Protein 4MO0 (pdb70)

Nearest PDB structures (foldseek):
  4mo0-assembly1_A  TM=1.013E+00  e=2.851E-15  Methanocaldococcus jannaschii
  5jb3-assembly1_1  TM=9.528E-01  e=5.623E-13  Pyrococcus abyssi GE5
  5zcy-assembly1_A  TM=9.179E-01  e=1.718E-09  Pyrococcus horikoshii OT3
  5oa3-assembly1_0  TM=7.735E-01  e=4.644E-03  Homo sapiens
  5vyc-assembly1_l1  TM=7.077E-01  e=3.352E-03  Homo sapiens

Radius of gyration: 11.58 Å; Cα contacts (8 Å, |Δi|>4): 135; chains: 1; bounding box: 29×28×26 Å

Structure (mmCIF, N/CA/C/O backbone):
data_4MO0
#
_entry.id   4MO0
#
_cell.length_a   51.440
_cell.length_b   51.440
_cell.length_c   146.0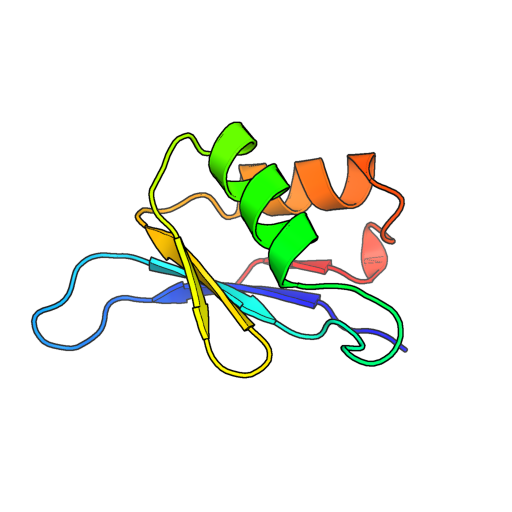60
_cell.angle_alpha   90.00
_cell.angle_beta   90.00
_cell.angle_gamma   120.00
#
_symmetry.space_group_name_H-M   'P 61 2 2'
#
loop_
_entity.id
_entity.type
_entity.pdbx_description
1 polymer 'Protein translation factor SUI1 homolog'
2 water water
#
loop_
_atom_site.group_PDB
_atom_site.id
_atom_site.type_symbol
_atom_site.label_atom_id
_atom_site.label_alt_id
_atom_site.label_comp_id
_atom_site.label_asym_id
_atom_site.label_entity_id
_atom_site.label_seq_id
_atom_site.pdbx_PDB_ins_code
_atom_site.Cartn_x
_atom_site.Cartn_y
_atom_site.Cartn_z
_atom_site.occupancy
_atom_site.B_iso_or_equiv
_atom_site.auth_seq_id
_atom_site.auth_comp_id
_atom_site.auth_asym_id
_atom_site.auth_atom_id
_atom_site.pdbx_PDB_model_num
ATOM 1 N N . GLU A 1 24 ? 14.521 2.190 2.232 1.00 92.85 24 GLU A N 1
ATOM 2 C CA . GLU A 1 24 ? 14.483 3.645 2.174 1.00 87.81 24 GLU A CA 1
ATOM 3 C C . GLU A 1 24 ? 13.049 4.172 2.158 1.00 82.15 24 GLU A C 1
ATOM 4 O O . GLU A 1 24 ? 12.407 4.219 1.108 1.00 84.15 24 GLU A O 1
ATOM 6 N N . GLN A 1 25 ? 12.545 4.557 3.329 1.00 67.53 25 GLN A N 1
ATOM 7 C CA . GLN A 1 25 ? 11.262 5.250 3.422 1.00 62.29 25 GLN A CA 1
ATOM 8 C C . GLN A 1 25 ? 11.492 6.738 3.120 1.00 57.48 25 GLN A C 1
ATOM 9 O O . GLN A 1 25 ? 12.407 7.353 3.661 1.00 59.00 25 GLN A O 1
ATOM 15 N N . LYS A 1 26 ? 10.687 7.312 2.236 1.00 43.91 26 LYS A N 1
ATOM 16 C CA . LYS A 1 26 ? 10.859 8.718 1.883 1.00 41.13 26 LYS A CA 1
ATOM 17 C C . LYS A 1 26 ? 9.573 9.489 2.101 1.00 37.04 26 LYS A C 1
ATOM 18 O O . LYS A 1 26 ? 8.618 9.350 1.333 1.00 37.41 26 LYS A O 1
ATOM 24 N N . ILE A 1 27 ? 9.574 10.325 3.130 1.00 33.54 27 ILE A N 1
ATOM 25 C CA . ILE A 1 27 ? 8.400 11.094 3.534 1.00 30.24 27 ILE A CA 1
ATOM 26 C C . ILE A 1 27 ? 8.422 12.461 2.879 1.00 29.77 27 ILE A C 1
ATOM 27 O O .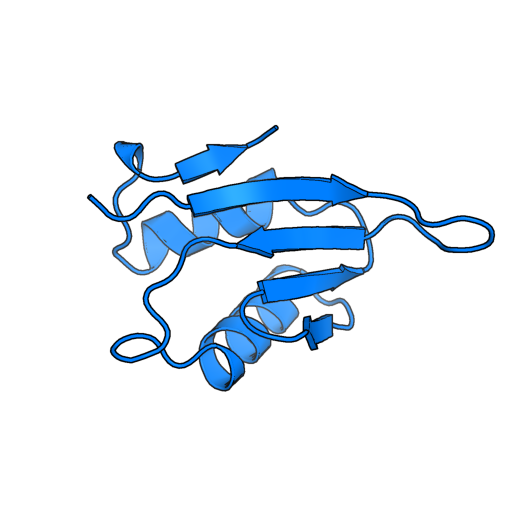 ILE A 1 27 ? 9.393 13.203 3.031 1.00 30.16 27 ILE A O 1
ATOM 32 N N . LYS A 1 28 ? 7.350 12.792 2.158 1.00 31.43 28 LYS A N 1
ATOM 33 C CA . LYS A 1 28 ? 7.226 14.078 1.500 1.00 31.77 28 LYS A CA 1
ATOM 34 C C . LYS A 1 28 ? 6.132 14.866 2.165 1.00 29.26 28 LYS A C 1
ATOM 35 O O . LYS A 1 28 ? 5.046 14.354 2.405 1.00 30.84 28 LYS A O 1
ATOM 41 N N . ILE A 1 29 ? 6.420 16.121 2.468 1.00 31.03 29 ILE A N 1
ATOM 42 C CA . ILE A 1 29 ? 5.440 16.994 3.096 1.00 32.35 29 ILE A CA 1
ATOM 43 C C . ILE A 1 29 ? 5.380 18.271 2.263 1.00 35.23 29 ILE A C 1
ATOM 44 O O . ILE A 1 29 ? 6.394 18.937 2.027 1.00 35.04 29 ILE A O 1
ATOM 49 N N . TYR A 1 30 ? 4.192 18.593 1.783 1.00 38.29 30 TYR A N 1
ATOM 50 C CA . TYR A 1 30 ? 4.046 19.760 0.938 1.00 39.52 30 TYR A CA 1
ATOM 51 C C . TYR A 1 30 ? 2.651 20.323 1.013 1.00 41.51 30 TYR A C 1
ATOM 52 O O . TYR A 1 30 ? 1.747 19.735 1.596 1.00 39.90 30 TYR A O 1
ATOM 61 N N . VAL A 1 31 ? 2.479 21.476 0.400 1.00 38.48 31 VAL A N 1
ATOM 62 C CA . VAL A 1 31 ? 1.228 22.171 0.495 1.00 38.16 31 VAL A CA 1
ATOM 63 C C . VAL A 1 31 ? 0.609 22.191 -0.893 1.00 39.87 31 VAL A C 1
ATOM 64 O O . VAL A 1 31 ? 1.314 22.266 -1.904 1.00 40.59 31 VAL A O 1
ATOM 68 N N . THR A 1 32 ? -0.712 22.092 -0.934 1.00 50.89 32 THR A N 1
ATOM 69 C CA . THR A 1 32 ? -1.435 22.045 -2.191 1.00 51.24 32 THR A CA 1
ATOM 70 C C . THR A 1 32 ? -2.754 22.808 -2.061 1.00 52.96 32 THR A C 1
ATOM 71 O O . THR A 1 32 ? -3.309 22.922 -0.974 1.00 52.70 32 THR A O 1
ATOM 75 N N . LYS A 1 33 ? -3.229 23.368 -3.168 1.00 48.92 33 LYS A N 1
ATOM 76 C CA . LYS A 1 33 ? -4.550 23.973 -3.193 1.00 49.01 33 LYS A CA 1
ATOM 77 C C . LYS A 1 33 ? -5.216 23.532 -4.472 1.00 48.45 33 LYS A C 1
ATOM 78 O O . LYS A 1 33 ? -4.848 23.969 -5.557 1.00 50.63 33 LYS A O 1
ATOM 84 N N . ARG A 1 34 ? -6.183 22.638 -4.355 1.00 58.21 34 ARG A N 1
ATOM 85 C CA . ARG A 1 34 ? -6.876 22.178 -5.538 1.00 59.56 34 ARG A CA 1
ATOM 86 C C . ARG A 1 34 ? -7.754 23.295 -6.106 1.00 60.21 34 ARG A C 1
ATOM 87 O O . ARG A 1 34 ? -8.037 24.282 -5.435 1.00 58.86 34 ARG A O 1
ATOM 95 N N . ARG A 1 35 ? -8.143 23.132 -7.361 1.00 48.03 35 ARG A N 1
ATOM 96 C CA . ARG A 1 35 ? -9.033 24.056 -8.046 1.00 50.18 35 ARG A CA 1
ATOM 97 C C . ARG A 1 35 ? -10.309 24.200 -7.220 1.00 47.60 35 ARG A C 1
ATOM 98 O O . ARG A 1 35 ? -10.973 23.205 -6.923 1.00 47.08 35 ARG A O 1
ATOM 106 N N . PHE A 1 36 ? -10.623 25.435 -6.830 1.00 39.45 36 PHE A N 1
ATOM 107 C CA . PHE A 1 36 ? -11.797 25.754 -5.998 1.00 39.04 36 PHE A CA 1
ATOM 108 C C . PHE A 1 36 ? -11.684 25.220 -4.573 1.00 36.30 36 PHE A C 1
ATOM 109 O O . PHE A 1 36 ? -12.674 25.150 -3.847 1.00 36.61 36 PHE A O 1
ATOM 117 N N . GLY A 1 37 ? -10.474 24.875 -4.159 1.00 46.51 37 GLY A N 1
ATOM 118 C CA . GLY A 1 37 ? -10.273 24.338 -2.830 1.00 43.24 37 GLY A CA 1
ATOM 119 C C . GLY A 1 37 ? -9.596 25.331 -1.905 1.00 45.59 37 GLY A C 1
ATOM 120 O O . GLY A 1 37 ? -9.396 26.487 -2.276 1.00 45.86 37 GLY A O 1
ATOM 121 N N . LYS A 1 38 ? -9.264 24.882 -0.694 1.00 44.59 38 LYS A N 1
ATOM 122 C CA . LYS A 1 38 ? -8.423 25.656 0.209 1.00 45.35 38 LYS A CA 1
ATOM 123 C C . LYS A 1 38 ? -7.077 24.967 0.341 1.00 43.85 38 LYS A C 1
ATOM 124 O O . LYS A 1 38 ? -6.922 23.814 -0.045 1.00 42.24 38 LYS A O 1
ATOM 130 N N . LEU A 1 39 ? -6.105 25.677 0.888 1.00 46.13 39 LEU A N 1
ATOM 131 C CA . LEU A 1 39 ? -4.776 25.130 1.090 1.00 46.33 39 LEU A CA 1
ATOM 132 C C . LEU A 1 39 ? -4.796 23.882 1.982 1.00 43.57 39 LEU A C 1
ATOM 133 O O . LEU A 1 39 ? -5.348 23.931 3.071 1.00 44.10 39 LEU A O 1
ATOM 138 N N . MET A 1 40 ? -4.204 22.777 1.515 1.00 48.10 40 MET A N 1
ATOM 139 C CA . MET A 1 40 ? -4.077 21.528 2.295 1.00 42.70 40 MET A CA 1
ATOM 140 C C . MET A 1 40 ? -2.603 21.225 2.546 1.00 44.77 40 MET A C 1
ATOM 141 O O . MET A 1 40 ? -1.753 21.598 1.738 1.00 43.51 40 MET A O 1
ATOM 146 N N . THR A 1 41 ? -2.289 20.527 3.641 1.00 38.38 41 THR A N 1
ATOM 147 C CA . THR A 1 41 ? -0.947 19.974 3.810 1.00 33.42 41 THR A CA 1
ATOM 148 C C . THR A 1 41 ? -1.010 18.477 3.510 1.00 33.40 41 THR A C 1
ATOM 149 O O . THR A 1 41 ? -1.837 17.757 4.073 1.00 32.92 41 THR A O 1
ATOM 153 N N . ILE A 1 42 ? -0.145 18.018 2.608 1.00 33.01 42 ILE A N 1
ATOM 154 C CA . ILE A 1 42 ? -0.110 16.616 2.213 1.00 32.52 42 ILE A CA 1
ATOM 155 C C . ILE A 1 42 ? 1.125 15.886 2.764 1.00 32.62 42 ILE A C 1
ATOM 156 O O . ILE A 1 42 ? 2.246 16.381 2.672 1.00 33.41 42 ILE A O 1
ATOM 161 N N . ILE A 1 43 ? 0.906 14.700 3.323 1.00 31.40 43 ILE A N 1
ATOM 162 C CA . ILE A 1 43 ? 1.988 13.885 3.854 1.00 30.35 43 ILE A CA 1
ATOM 163 C C . ILE A 1 43 ? 1.943 12.503 3.214 1.00 31.01 43 ILE A C 1
ATOM 164 O O . ILE A 1 43 ? 0.960 11.793 3.349 1.00 33.66 43 ILE A O 1
ATOM 169 N N . GLU A 1 44 ? 3.001 12.123 2.510 1.00 32.36 44 GLU A N 1
ATOM 170 C CA . GLU A 1 44 ? 3.019 10.818 1.847 1.00 36.74 44 GLU A CA 1
ATOM 171 C C . GLU A 1 44 ? 4.353 10.115 2.034 1.00 35.11 44 GLU A C 1
ATOM 172 O O . GLU A 1 44 ? 5.341 10.729 2.427 1.00 35.86 44 GLU A O 1
ATOM 178 N N . GLY A 1 45 ? 4.370 8.816 1.758 1.00 31.83 45 GLY A N 1
ATOM 179 C CA . GLY A 1 45 ? 5.610 8.076 1.703 1.00 33.31 45 GLY A CA 1
ATOM 180 C C . GLY A 1 45 ? 5.753 7.054 2.800 1.00 34.56 45 GLY A C 1
ATOM 181 O O . GLY A 1 45 ? 6.732 6.314 2.835 1.00 36.24 45 GLY A O 1
ATOM 182 N N . PHE A 1 46 ? 4.779 6.998 3.698 1.00 38.62 46 PHE A N 1
ATOM 183 C CA . PHE A 1 46 ? 4.812 6.006 4.762 1.00 37.37 46 PHE A CA 1
ATOM 184 C C . PHE A 1 46 ? 4.523 4.608 4.229 1.00 44.05 46 PHE A C 1
ATOM 185 O O . PHE A 1 46 ? 3.778 4.442 3.256 1.00 45.34 46 PHE A O 1
ATOM 193 N N . ASP A 1 47 ? 5.116 3.607 4.875 1.00 43.26 47 ASP A N 1
ATOM 194 C CA . ASP A 1 47 ? 4.835 2.210 4.570 1.00 45.56 47 ASP A CA 1
ATOM 195 C C . ASP A 1 47 ? 3.556 1.813 5.292 1.00 47.41 47 ASP A C 1
ATOM 196 O O . ASP A 1 47 ? 3.556 1.576 6.504 1.00 47.61 47 ASP A O 1
ATOM 201 N N . THR A 1 48 ? 2.489 1.695 4.515 1.00 49.22 48 THR A N 1
ATOM 202 C CA . THR A 1 48 ? 1.134 1.535 5.014 1.00 51.40 48 THR A CA 1
ATOM 203 C C . THR A 1 48 ? 0.905 0.166 5.646 1.00 51.54 48 THR A C 1
ATOM 204 O O . THR A 1 48 ? -0.039 -0.021 6.414 1.00 53.36 48 THR A O 1
ATOM 208 N N . SER A 1 49 ? 1.774 -0.792 5.335 1.00 44.21 49 SER A N 1
ATOM 209 C CA . SER A 1 49 ? 1.682 -2.112 5.953 1.00 46.58 49 SER A CA 1
ATOM 210 C C . SER A 1 49 ? 2.239 -2.129 7.384 1.00 44.26 49 SER A C 1
ATOM 211 O O . SER A 1 49 ? 1.913 -3.020 8.171 1.00 44.35 49 SER A O 1
ATOM 214 N N . VAL A 1 50 ? 3.074 -1.149 7.717 1.00 48.39 50 VAL A N 1
ATOM 215 C CA . VAL A 1 50 ? 3.675 -1.073 9.057 1.00 46.10 50 VAL A CA 1
ATOM 216 C C . VAL A 1 50 ? 3.095 0.084 9.873 1.00 42.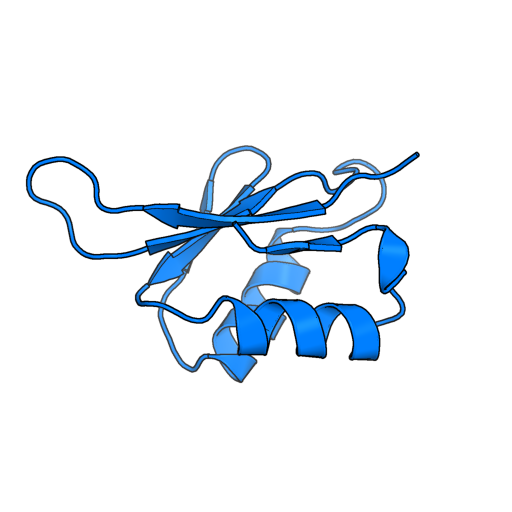89 50 VAL A C 1
ATOM 217 O O . VAL A 1 50 ? 2.914 -0.025 11.083 1.00 45.81 50 VAL A O 1
ATOM 221 N N . ILE A 1 51 ? 2.798 1.186 9.196 1.00 44.44 51 ILE A N 1
ATOM 222 C CA . ILE A 1 51 ? 2.330 2.413 9.831 1.00 40.05 51 ILE A CA 1
ATOM 223 C C . ILE A 1 51 ? 0.820 2.618 9.652 1.00 43.55 51 ILE A C 1
ATOM 224 O O . ILE A 1 51 ? 0.323 2.634 8.533 1.00 42.97 51 ILE A O 1
ATOM 229 N N . ASP A 1 52 ? 0.089 2.775 10.750 1.00 48.88 52 ASP A N 1
ATOM 230 C CA . ASP A 1 52 ? -1.340 3.040 10.646 1.00 51.50 52 ASP A CA 1
ATOM 231 C C . ASP A 1 52 ? -1.626 4.521 10.438 1.00 46.86 52 ASP A C 1
ATOM 232 O O . ASP A 1 52 ? -1.520 5.317 11.372 1.00 44.09 52 ASP A O 1
ATOM 237 N N . LEU A 1 53 ? -2.016 4.877 9.215 1.00 41.55 53 LEU A N 1
ATOM 238 C CA . LEU A 1 53 ? -2.232 6.277 8.862 1.00 38.33 53 LEU A CA 1
ATOM 239 C C . LEU A 1 53 ? -3.423 6.891 9.592 1.00 37.92 53 LEU A C 1
ATOM 240 O O . LEU A 1 53 ? -3.433 8.088 9.861 1.00 37.04 53 LEU A O 1
ATOM 245 N N . LYS A 1 54 ? -4.424 6.079 9.904 1.00 43.79 54 LYS A N 1
ATOM 246 C CA . LYS A 1 54 ? -5.567 6.564 10.673 1.00 47.46 54 LYS A CA 1
ATOM 247 C C . LYS A 1 54 ? -5.119 7.155 12.027 1.00 43.15 54 LYS A C 1
ATOM 248 O O . LYS A 1 54 ? -5.459 8.282 12.363 1.00 42.99 54 LYS A O 1
ATOM 254 N N . GLU A 1 55 ? -4.342 6.395 12.790 1.00 46.43 55 GLU A N 1
ATOM 255 C CA . GLU A 1 55 ? -3.846 6.877 14.079 1.00 45.63 55 GLU A CA 1
ATOM 256 C C . GLU A 1 55 ? -2.835 8.017 13.936 1.00 41.65 55 GLU A C 1
ATOM 257 O O . GLU A 1 55 ? -2.860 8.979 14.705 1.00 41.50 55 GLU A O 1
ATOM 263 N N . LEU A 1 56 ? -1.953 7.917 12.945 1.00 42.42 56 LEU A N 1
ATOM 264 C CA . LEU A 1 56 ? -1.015 9.000 12.666 1.00 39.43 56 LEU A CA 1
ATOM 265 C C . LEU A 1 56 ? -1.764 10.296 12.386 1.00 38.18 56 LEU A C 1
ATOM 266 O O . LEU A 1 56 ? -1.467 11.338 12.970 1.00 39.14 56 LEU A O 1
ATOM 271 N N . ALA A 1 57 ? -2.765 10.215 11.518 1.00 33.28 57 ALA A N 1
ATOM 272 C CA . ALA A 1 57 ? -3.586 11.370 11.177 1.00 34.46 57 ALA A CA 1
ATOM 273 C C . ALA A 1 57 ? -4.270 11.9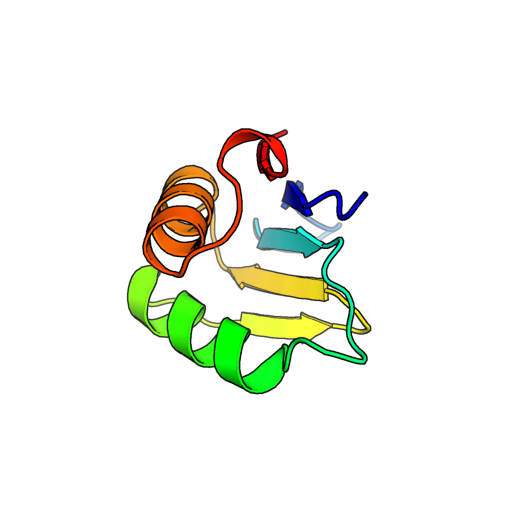66 12.395 1.00 37.00 57 ALA A C 1
ATOM 274 O O . ALA A 1 57 ? -4.297 13.182 12.564 1.00 38.63 57 ALA A O 1
ATOM 276 N N . LYS A 1 58 ? -4.852 11.114 13.228 1.00 42.33 58 LYS A N 1
ATOM 277 C CA . LYS A 1 58 ? -5.482 11.598 14.450 1.00 45.48 58 LYS A CA 1
ATOM 278 C C . LYS A 1 58 ? -4.483 12.365 15.320 1.00 44.27 58 LYS A C 1
ATOM 279 O O . LYS A 1 58 ? -4.801 13.431 15.841 1.00 46.49 58 LYS A O 1
ATOM 285 N N . LYS A 1 59 ? -3.272 11.835 15.447 1.00 41.87 59 LYS A N 1
ATOM 286 C CA . LYS A 1 59 ? -2.230 12.496 16.220 1.00 40.81 59 LYS A CA 1
ATOM 287 C C . LYS A 1 59 ? -1.833 13.811 15.569 1.00 43.25 59 LYS A C 1
ATOM 288 O O . LYS A 1 59 ? -1.677 14.823 16.241 1.00 45.04 59 LYS A O 1
ATOM 294 N N . LEU A 1 60 ? -1.674 13.801 14.255 1.00 38.37 60 LEU A N 1
ATOM 295 C CA . LEU A 1 60 ? -1.288 15.015 13.559 1.00 40.79 60 LEU A CA 1
ATOM 296 C C . LEU A 1 60 ? -2.373 16.090 13.652 1.00 41.98 60 LEU A C 1
ATOM 297 O O . LEU A 1 60 ? -2.067 17.274 13.803 1.00 43.13 60 LEU A O 1
ATOM 302 N N . LYS A 1 61 ? -3.633 15.672 13.572 1.00 39.86 61 LYS A N 1
ATOM 303 C CA . LYS A 1 61 ? -4.756 16.594 13.678 1.00 44.15 61 LYS A CA 1
ATOM 304 C C . LYS A 1 61 ? -4.804 17.306 15.020 1.00 48.85 61 LYS A C 1
ATOM 305 O O . LYS A 1 61 ? -5.276 18.434 15.117 1.00 51.38 61 LYS A O 1
ATOM 311 N N . ASP A 1 62 ? -4.319 16.639 16.059 1.00 53.34 62 ASP A N 1
ATOM 312 C CA . ASP A 1 62 ? -4.257 17.255 17.369 1.00 57.66 62 ASP A CA 1
ATOM 313 C C . ASP A 1 62 ? -3.125 18.277 17.422 1.00 59.51 62 ASP A C 1
ATOM 314 O O . ASP A 1 62 ? -3.261 19.322 18.044 1.00 63.99 62 ASP A O 1
ATOM 319 N N . ILE A 1 63 ? -2.013 17.973 16.763 1.00 54.01 63 ILE A N 1
ATOM 320 C CA . ILE A 1 63 ? -0.875 18.893 16.697 1.00 54.55 63 ILE A CA 1
ATOM 321 C C . ILE A 1 63 ? -1.217 20.184 15.947 1.00 55.93 63 ILE A C 1
ATOM 322 O O . ILE A 1 63 ? -0.842 21.283 16.370 1.00 56.48 63 ILE A O 1
ATOM 327 N N . CYS A 1 64 ? -1.944 20.045 14.843 1.00 51.42 64 CYS A N 1
ATOM 328 C CA . CYS A 1 64 ? -2.270 21.185 14.000 1.00 52.42 64 CYS A CA 1
ATOM 329 C C . CYS A 1 64 ? -3.604 21.825 14.381 1.00 57.30 64 CYS A C 1
ATOM 330 O O . CYS A 1 64 ? -3.871 22.967 14.013 1.00 58.96 64 CYS A O 1
ATOM 333 N N . ALA A 1 65 ? -4.421 21.085 15.129 1.00 54.05 65 ALA A N 1
ATOM 334 C CA . ALA A 1 65 ? -5.770 21.510 15.500 1.00 56.07 65 ALA A CA 1
ATOM 335 C C . ALA A 1 65 ? -6.569 21.897 14.269 1.00 54.82 65 ALA A C 1
ATOM 336 O O . ALA A 1 65 ? -7.177 22.960 14.214 1.00 56.62 65 ALA A O 1
ATOM 338 N N . CYS A 1 66 ? -6.544 21.019 13.275 1.00 57.20 66 CYS A N 1
ATOM 339 C CA . CYS A 1 66 ? -7.276 21.225 12.037 1.00 51.99 66 CYS A CA 1
ATOM 340 C C . CYS A 1 66 ? -7.943 19.920 11.644 1.00 50.01 66 CYS A C 1
ATOM 341 O O . CYS A 1 66 ? -7.648 18.864 12.209 1.00 49.87 66 CYS A O 1
ATOM 344 N N . GLY A 1 67 ? -8.828 19.990 10.658 1.00 54.94 67 GLY A N 1
ATOM 345 C CA . GLY A 1 67 ? -9.458 18.801 10.122 1.00 53.62 67 GLY A CA 1
ATOM 346 C C . GLY A 1 67 ? -8.472 18.060 9.244 1.00 49.70 67 GLY A C 1
ATOM 347 O O . GLY A 1 67 ? -7.449 18.617 8.845 1.00 49.16 67 GLY A O 1
ATOM 348 N N . GLY A 1 68 ? -8.774 16.803 8.944 1.00 50.10 68 GLY A N 1
ATOM 349 C CA . GLY A 1 68 ? -7.918 16.005 8.092 1.00 46.52 68 GLY A CA 1
ATOM 350 C C . GLY A 1 68 ? -8.494 14.632 7.827 1.00 48.96 68 GLY A C 1
ATOM 351 O O . GLY A 1 68 ? -9.425 14.202 8.501 1.00 53.89 68 GLY A O 1
ATOM 352 N N . THR A 1 69 ? -7.947 13.946 6.829 1.00 48.57 69 THR A N 1
ATOM 353 C CA . THR A 1 69 ? -8.368 12.584 6.527 1.00 50.11 69 THR A CA 1
ATOM 354 C C . THR A 1 69 ? -7.209 11.798 5.959 1.00 46.52 69 THR A C 1
ATOM 355 O O . THR A 1 69 ? -6.220 12.361 5.492 1.00 47.50 69 THR A O 1
ATOM 359 N N . VAL A 1 70 ? -7.344 10.483 5.997 1.00 43.16 70 VAL A N 1
ATOM 360 C CA . VAL A 1 70 ? -6.465 9.622 5.237 1.00 42.62 70 VAL A CA 1
ATOM 361 C C . VAL A 1 70 ? -7.046 9.541 3.838 1.00 45.86 70 VAL A C 1
ATOM 362 O O . VAL A 1 70 ? -8.185 9.102 3.649 1.00 48.40 70 VAL A O 1
ATOM 366 N N . LYS A 1 71 ? -6.275 9.989 2.861 1.00 54.84 71 LYS A N 1
ATOM 367 C CA . LYS A 1 71 ? -6.715 9.950 1.477 1.00 55.97 71 LYS A CA 1
ATOM 368 C C . LYS A 1 71 ? -5.787 8.989 0.749 1.00 57.62 71 LYS A C 1
ATOM 369 O O . LYS A 1 71 ? -4.607 9.287 0.540 1.00 57.21 71 LYS A O 1
ATOM 375 N N . ASP A 1 72 ? -6.322 7.820 0.407 1.00 68.46 72 ASP A N 1
ATOM 376 C CA . ASP A 1 72 ? -5.530 6.721 -0.133 1.00 73.02 72 ASP A CA 1
ATOM 377 C C . ASP A 1 72 ? -4.358 6.387 0.788 1.00 71.35 72 ASP A C 1
ATOM 378 O O . ASP A 1 72 ? -4.569 6.022 1.942 1.00 71.63 72 ASP A O 1
ATOM 383 N N . ASN A 1 73 ? -3.131 6.504 0.296 1.00 54.65 73 ASN A N 1
ATOM 384 C CA . ASN A 1 73 ? -1.980 6.238 1.153 1.00 53.35 73 ASN A CA 1
ATOM 385 C C . ASN A 1 73 ? -1.297 7.516 1.634 1.00 48.80 73 ASN A C 1
ATOM 386 O O . ASN A 1 73 ? -0.084 7.551 1.836 1.00 47.32 73 ASN A O 1
ATOM 391 N N . THR A 1 74 ? -2.091 8.566 1.808 1.00 38.18 74 THR A N 1
ATOM 392 C CA . THR A 1 74 ? -1.587 9.863 2.240 1.00 35.01 74 THR A CA 1
ATOM 393 C C . THR A 1 74 ? -2.460 10.415 3.365 1.00 34.79 74 THR A C 1
ATOM 394 O O . THR A 1 74 ? -3.546 9.917 3.617 1.00 36.65 74 THR A O 1
ATOM 398 N N . ILE A 1 75 ? -1.975 11.462 4.023 1.00 32.09 75 ILE A N 1
ATOM 399 C CA . ILE A 1 75 ? -2.755 12.178 5.021 1.00 35.36 75 ILE A CA 1
ATOM 400 C C . ILE A 1 75 ? -2.879 13.601 4.515 1.00 35.38 75 ILE A C 1
ATOM 401 O O . ILE A 1 75 ? -1.900 14.176 4.052 1.00 34.41 75 ILE A O 1
ATOM 406 N N . GLU A 1 76 ? -4.084 14.160 4.566 1.00 37.88 76 GLU A N 1
ATOM 407 C CA . GLU A 1 76 ? -4.298 15.535 4.125 1.00 39.12 76 GLU A CA 1
ATOM 408 C C . GLU A 1 76 ? -4.786 16.348 5.295 1.00 38.95 76 GLU A C 1
ATOM 409 O O . GLU A 1 76 ? -5.749 15.978 5.935 1.00 44.80 76 GLU A O 1
ATOM 415 N N . LEU A 1 77 ? -4.118 17.457 5.570 1.00 35.24 77 LEU A N 1
ATOM 416 C CA . LEU A 1 77 ? -4.479 18.312 6.689 1.00 38.17 77 LEU A CA 1
ATOM 417 C C . LEU A 1 77 ? -4.867 19.679 6.134 1.00 44.17 77 LEU A C 1
ATOM 418 O O . LEU A 1 77 ? -4.265 20.146 5.173 1.00 40.40 77 LEU A O 1
ATOM 423 N N . GLN A 1 78 ? -5.864 20.317 6.738 1.00 46.65 78 GLN A N 1
ATOM 424 C CA . GLN A 1 78 ? -6.317 21.627 6.287 1.00 48.92 78 GLN A CA 1
ATOM 425 C C . GLN A 1 78 ? -5.412 22.746 6.804 1.00 48.52 78 GLN A C 1
ATOM 426 O O . GLN A 1 78 ? -5.076 22.789 7.987 1.00 49.91 78 GLN A O 1
ATOM 432 N N . GLY A 1 79 ? -5.005 23.637 5.904 1.00 40.92 79 GLY A N 1
ATOM 433 C CA . GLY A 1 79 ? -4.062 24.695 6.241 1.00 44.52 79 GLY A CA 1
ATOM 434 C C . GLY A 1 79 ? -2.613 24.322 5.959 1.00 40.28 79 GLY A C 1
ATOM 435 O O . GLY A 1 79 ? -2.335 23.233 5.485 1.00 38.91 79 GLY A O 1
ATOM 436 N N . ASP A 1 80 ? -1.689 25.231 6.248 1.00 42.61 80 ASP A N 1
ATOM 437 C CA . ASP A 1 80 ? -0.265 24.981 6.054 1.00 41.76 80 ASP A CA 1
ATOM 438 C C . ASP A 1 80 ? 0.403 24.613 7.381 1.00 43.52 80 ASP A C 1
ATOM 439 O O . ASP A 1 80 ? 0.661 25.480 8.216 1.00 44.58 80 ASP A O 1
ATOM 444 N N . HIS A 1 81 ? 0.704 23.327 7.555 1.00 42.39 81 HIS A N 1
ATOM 445 C CA . HIS A 1 81 ? 1.337 22.856 8.782 1.00 42.85 81 HIS A CA 1
ATOM 446 C C . HIS A 1 81 ? 2.554 22.006 8.479 1.00 41.17 81 HIS A C 1
ATOM 447 O O . HIS A 1 81 ? 2.850 21.065 9.206 1.00 40.61 81 HIS A O 1
ATOM 454 N N . ARG A 1 82 ? 3.271 22.349 7.418 1.00 38.32 82 ARG A N 1
ATOM 455 C CA . ARG A 1 82 ? 4.433 21.577 7.017 1.00 37.22 82 ARG A CA 1
ATOM 456 C C . ARG A 1 82 ? 5.481 21.421 8.102 1.00 38.08 82 ARG A C 1
ATOM 457 O O . ARG A 1 82 ? 5.899 20.303 8.369 1.00 33.98 82 ARG A O 1
ATOM 465 N N . LYS A 1 83 ? 5.916 22.526 8.706 1.00 38.07 83 LYS A N 1
ATOM 466 C CA . LYS A 1 83 ? 6.974 22.453 9.718 1.00 40.15 83 LYS A CA 1
ATOM 467 C C . LYS A 1 83 ? 6.521 21.733 10.979 1.00 40.47 83 LYS A C 1
ATOM 468 O O . LYS A 1 83 ? 7.244 20.909 11.513 1.00 41.91 83 LYS A O 1
ATOM 474 N N . LYS A 1 84 ? 5.320 22.066 11.436 1.00 42.23 84 LYS A N 1
ATOM 475 C CA . LYS A 1 84 ? 4.657 21.416 12.567 1.00 43.70 84 LYS A CA 1
ATOM 476 C C . LYS A 1 84 ? 4.652 19.894 12.440 1.00 38.85 84 LYS A C 1
ATOM 477 O O . LYS A 1 84 ? 5.033 19.168 13.361 1.00 38.49 84 LYS A O 1
ATOM 483 N N . VAL A 1 85 ? 4.181 19.425 11.288 1.00 38.87 85 VAL A N 1
AT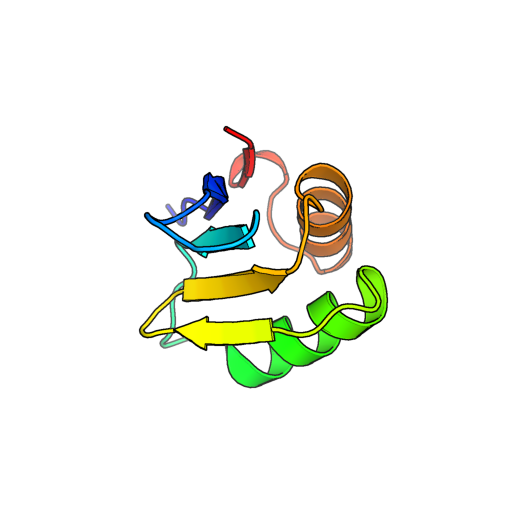OM 484 C CA . VAL A 1 85 ? 4.078 17.999 10.998 1.00 35.64 85 VAL A CA 1
ATOM 485 C C . VAL A 1 85 ? 5.452 17.350 10.967 1.00 35.61 85 VAL A C 1
ATOM 486 O O . VAL A 1 85 ? 5.670 16.343 11.626 1.00 34.36 85 VAL A O 1
ATOM 490 N N . ALA A 1 86 ? 6.380 17.928 10.204 1.00 30.81 86 ALA A N 1
ATOM 491 C CA . ALA A 1 86 ? 7.747 17.406 10.130 1.00 31.75 86 ALA A CA 1
ATOM 492 C C . ALA A 1 86 ? 8.369 17.247 11.521 1.00 33.83 86 ALA A C 1
ATOM 493 O O . ALA A 1 86 ? 8.925 16.193 11.853 1.00 32.75 86 ALA A O 1
ATOM 495 N N . GLU A 1 87 ? 8.290 18.308 12.322 1.00 34.86 87 GLU A N 1
ATOM 496 C CA . GLU A 1 87 ? 8.836 18.277 13.679 1.00 39.42 87 GLU A CA 1
ATOM 497 C C . GLU A 1 87 ? 8.158 17.221 14.547 1.00 37.47 87 GLU A C 1
ATOM 498 O O . GLU A 1 87 ? 8.821 16.554 15.329 1.00 39.09 87 GLU A O 1
ATOM 504 N N . GLU A 1 88 ? 6.845 17.065 14.413 1.00 38.49 88 GLU A N 1
ATOM 505 C CA . GLU A 1 88 ? 6.151 16.053 15.202 1.00 37.74 88 GLU A CA 1
ATOM 506 C C . GLU A 1 88 ? 6.562 14.644 14.794 1.00 36.71 88 GLU A C 1
ATOM 507 O O . GLU A 1 88 ? 6.744 13.781 15.643 1.00 35.69 88 GLU A O 1
ATOM 513 N N . LEU A 1 89 ? 6.724 14.424 13.491 1.00 33.89 89 LEU A N 1
ATOM 514 C CA . LEU A 1 89 ? 7.167 13.130 12.988 1.00 33.12 89 LEU A CA 1
ATOM 515 C C . LEU A 1 89 ? 8.538 12.744 13.535 1.00 34.28 89 LEU A C 1
ATOM 516 O O . LEU A 1 89 ? 8.785 11.575 13.837 1.00 33.77 89 LEU A O 1
ATOM 521 N N . VAL A 1 90 ? 9.419 13.724 13.677 1.00 29.33 90 VAL A N 1
ATOM 522 C CA . VAL A 1 90 ? 10.734 13.462 14.249 1.00 31.45 90 VAL A CA 1
ATOM 523 C C . VAL A 1 90 ? 10.571 13.093 15.721 1.00 33.69 90 VAL A C 1
ATOM 524 O O . VAL A 1 90 ? 11.197 12.155 16.208 1.00 34.36 90 VAL A O 1
ATOM 528 N N . LYS A 1 91 ? 9.721 13.837 16.418 1.00 44.84 91 LYS A N 1
ATOM 529 C CA . LYS A 1 91 ? 9.399 13.557 17.808 1.00 47.72 91 LYS A CA 1
ATOM 530 C C . LYS A 1 91 ? 8.927 12.113 17.968 1.00 47.45 91 LYS A C 1
ATOM 531 O O . LYS A 1 91 ? 9.291 11.439 18.934 1.00 49.03 91 LYS A O 1
ATOM 537 N N . MET A 1 92 ? 8.157 11.633 16.992 1.00 43.74 92 MET A N 1
ATOM 538 C CA . MET A 1 92 ? 7.581 10.287 17.027 1.00 42.73 92 MET A CA 1
ATOM 539 C C . MET A 1 92 ? 8.537 9.171 16.640 1.00 43.82 92 MET A C 1
ATOM 540 O O . MET A 1 92 ? 8.122 8.019 16.590 1.00 46.44 92 MET A O 1
ATOM 545 N N . GLY A 1 93 ? 9.789 9.495 16.326 1.00 37.88 93 GLY A N 1
ATOM 546 C CA . GLY A 1 93 ? 10.774 8.465 16.026 1.00 37.08 93 GLY A CA 1
ATOM 547 C C . GLY A 1 93 ? 11.099 8.260 14.545 1.00 37.90 93 GLY A C 1
ATOM 548 O O . GLY A 1 93 ? 11.871 7.368 14.191 1.00 35.18 93 GLY A O 1
ATOM 549 N N . PHE A 1 94 ? 10.522 9.078 13.669 1.00 36.39 94 PHE A N 1
ATOM 550 C CA . PHE A 1 94 ? 10.848 8.981 12.249 1.00 33.59 94 PHE A CA 1
ATOM 551 C C . PHE A 1 94 ? 12.112 9.772 11.916 1.00 34.59 94 PHE A C 1
ATOM 552 O O . PHE A 1 94 ? 12.307 10.888 12.408 1.00 36.37 94 PHE A O 1
ATOM 560 N N . SER A 1 95 ? 12.972 9.181 11.092 1.00 30.89 95 SER A N 1
ATOM 561 C CA . SER A 1 95 ? 14.241 9.802 10.741 1.00 34.16 95 SER A CA 1
ATOM 562 C C . SER A 1 95 ? 14.089 11.216 10.152 1.00 37.15 95 SER A C 1
ATOM 563 O O . SER A 1 95 ? 13.328 11.433 9.215 1.00 34.28 95 SER A O 1
ATOM 566 N N . ARG A 1 96 ? 14.819 12.156 10.743 1.00 40.09 96 ARG A N 1
ATOM 567 C CA . ARG A 1 96 ? 14.931 13.533 10.297 1.00 41.79 96 ARG A CA 1
ATOM 568 C C . ARG A 1 96 ? 15.358 13.556 8.827 1.00 43.66 96 ARG A C 1
ATOM 569 O O . ARG A 1 96 ? 14.855 14.347 8.027 1.00 42.79 96 ARG A O 1
ATOM 577 N N . ASP A 1 97 ? 16.260 12.654 8.469 1.00 43.56 97 ASP A N 1
ATOM 578 C CA . ASP A 1 97 ? 16.787 12.614 7.113 1.00 47.14 97 ASP A CA 1
ATOM 579 C C . ASP A 1 97 ? 15.867 11.925 6.118 1.00 44.37 97 ASP A C 1
ATOM 580 O O . ASP A 1 97 ? 16.135 11.947 4.928 1.00 45.77 97 ASP A O 1
ATOM 585 N N . SER A 1 98 ? 14.777 11.328 6.592 1.00 37.83 98 SER A N 1
ATOM 586 C CA . SER A 1 98 ? 13.850 10.662 5.686 1.00 36.21 98 SER A CA 1
ATOM 587 C C . SER A 1 98 ? 12.728 11.606 5.279 1.00 32.73 98 SER A C 1
ATOM 588 O O . SER A 1 98 ? 11.888 11.264 4.456 1.00 33.04 98 SER A O 1
ATOM 591 N N . ILE A 1 99 ? 12.719 12.803 5.847 1.00 32.66 99 ILE A N 1
ATOM 592 C CA . ILE A 1 99 ? 11.602 13.713 5.663 1.00 31.20 99 ILE A CA 1
ATOM 593 C C . ILE A 1 99 ? 12.012 14.892 4.805 1.00 34.77 99 ILE A C 1
ATOM 594 O O . ILE A 1 99 ? 13.046 15.507 5.064 1.00 34.84 99 ILE A O 1
ATOM 599 N N . GLU A 1 100 ? 11.219 15.209 3.782 1.00 35.19 100 GLU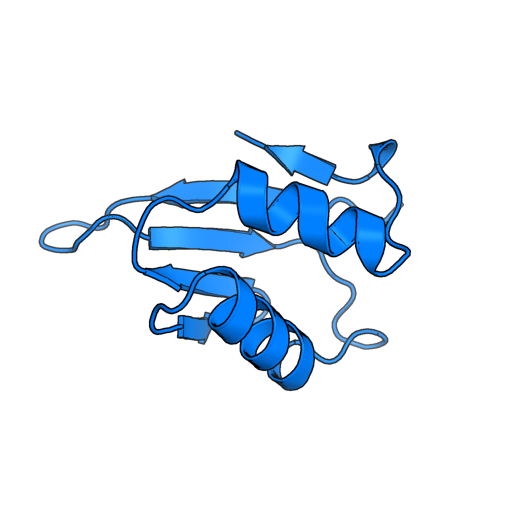 A N 1
ATOM 600 C CA . GLU A 1 100 ? 11.458 16.421 2.986 1.00 36.38 100 GLU A CA 1
ATOM 601 C C . GLU A 1 100 ? 10.227 17.317 2.958 1.00 34.22 100 GLU A C 1
ATOM 602 O O . GLU A 1 100 ? 9.124 16.884 2.628 1.00 34.41 100 GLU A O 1
ATOM 608 N N . ILE A 1 101 ? 10.411 18.576 3.315 1.00 30.97 101 ILE A N 1
ATOM 609 C CA . ILE A 1 101 ? 9.339 19.535 3.133 1.00 34.18 101 ILE A CA 1
ATOM 610 C C . ILE A 1 101 ? 9.551 20.192 1.773 1.00 37.53 101 ILE A C 1
ATOM 611 O O . ILE A 1 101 ? 10.665 20.606 1.461 1.00 39.03 101 ILE A O 1
ATOM 616 N N . ARG A 1 102 ? 8.508 20.243 0.952 1.00 52.12 102 ARG A N 1
ATOM 617 C CA . ARG A 1 102 ? 8.575 20.976 -0.314 1.00 55.96 102 ARG A CA 1
ATOM 618 C C . ARG A 1 102 ? 7.733 22.251 -0.239 1.00 59.07 102 ARG A C 1
ATOM 619 O O . ARG A 1 102 ? 8.139 23.322 -0.697 1.00 67.75 102 ARG A O 1
#

Organism: Methanocaldococcus jann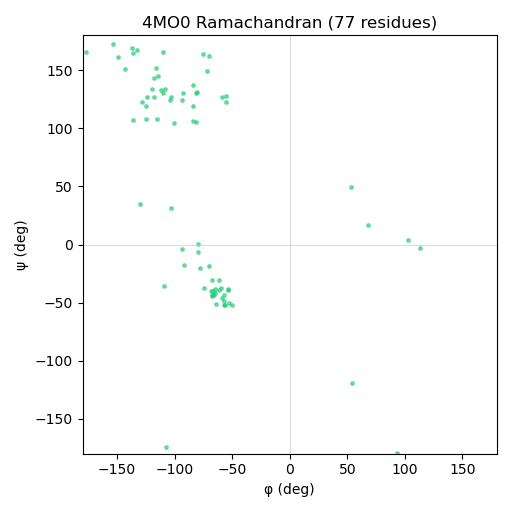aschii (strain ATCC 43067 / DSM 2661 / JAL-1 / JCM 10045 / NBRC 100440) (NCBI:txid243232)

Foldseek 3Di:
DFAWEWEWDADDVGAIKIKIARDDVVVDPVQVLLVVLCVQVVFDWDCDPRMIITGDDCRVSSLVVCVVVPDDNVRYDYD

InterPro domains:
  IPR001950 SUI1 domain [PF01253] (25-95)
  IPR001950 SUI1 domain [PS50296] (28-94)
  IPR005872 Archaeal/bacterial translation initiation factor SUI1 [PIRSF037511] (3-101)
  IPR005872 Archaeal/bacterial translation initiation factor SUI1 [TIGR01158] (4-102)
  IPR005872 Archaeal/bacterial translation initiation factor SUI1 [cd11567] (26-100)
  IPR022851 Translation factor SUI1 homolog, archaea [MF_00604] (7-98)
  IPR036877 SUI1 domain superfamily [SSF55159] (2-98)
  IPR050318 DENR/SUI1 Translation Initiation Factor [PTHR12789] (23-92)

Secondary structure (DSSP, 8-state):
---EEEEEEE-TT--EEEEEE---TTTS-HHHHHHHHHHHHTS-EEEETTEEEEES--HHHHHHHHHHTT--GGGEEE-

CATH classification: 3.30.780.10

Sequence (79 aa):
EQKIKIYVTKRRFGKLMTIIEGFDTSVIDLKELAKKLKDICACGGTVKDNTIELQGDHRKKVAEELVKMGFSRDSIEIR

Solvent-accessible surface area: 5266 Å² total; per-residue (Å²): 144,63,135,0,50,0,46,44,42,143,120,201,186,31,175,68,22,0,11,1,51,36,15,70,76,100,121,26,81,10,159,82,9,5,134,96,0,70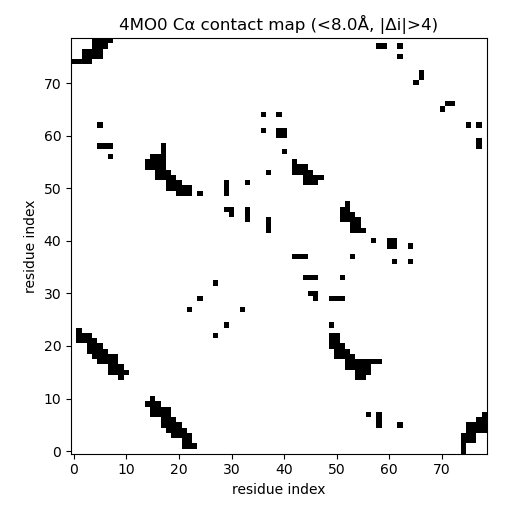,119,62,13,91,28,33,15,85,56,96,128,86,29,0,19,0,96,26,69,25,59,163,92,0,12,115,21,0,39,162,60,67,45,67,181,140,26,26,78,69,144

B-factor: mean 46.51, std 11.44, range [26.14, 92.85]